Protein AF-A0A7K1Y0M7-F1 (afdb_monomer)

Radius of gyration: 17.82 Å; Cα contacts (8 Å, |Δi|>4): 40; chains: 1; bounding box: 39×37×47 Å

Sequence (93 aa):
MSDLAVDKALIDQSVDGNAIYTKDDEKSVDLSLARLLLSVILHPSSVTEGGYSLSIGQRDDFLNFRKLLLKKWGAPDTADLGNNDKIGTASPW

InterPro domains:
  IPR046552 Protein of unknown function DUF6706 [PF20449] (2-89)

Solvent-accessible surface area (backbone atoms only — not comparable to full-atom values): 6041 Å² total; per-residue (Å²): 132,62,66,69,62,54,53,49,52,29,55,77,68,74,45,70,90,78,64,77,88,50,80,82,46,49,60,60,52,44,53,50,49,33,52,50,47,51,52,50,65,76,52,74,67,60,54,69,58,97,87,46,72,50,73,81,84,52,55,67,59,49,50,52,52,29,52,50,48,30,60,78,69,72,49,82,81,84,75,82,80,68,87,76,84,71,79,72,88,74,79,91,127

Nearest PDB structures (foldseek):
  2rn7-assembly1_A  TM=2.893E-01  e=9.532E+00  Shigella flexneri

pLDDT: mean 70.61, std 15.47, range [39.84, 88.75]

Secondary structure (DSSP, 8-state):
--HHHHHHHHHHTT--TTPPP-GGGHHHHHHHHHHHHHHHHH----EEETTEEE--TTHHHHHHHHHHHHHHTT------S------------

Structure (mmCIF, N/CA/C/O backbone):
data_AF-A0A7K1Y0M7-F1
#
_entry.id   AF-A0A7K1Y0M7-F1
#
loop_
_atom_site.group_PDB
_atom_site.id
_atom_site.type_symbol
_atom_site.label_atom_id
_atom_site.label_alt_id
_atom_site.label_comp_id
_atom_site.label_asym_id
_atom_site.label_entity_id
_atom_site.label_seq_id
_atom_site.pdbx_PDB_ins_code
_atom_site.Cartn_x
_atom_site.Cartn_y
_atom_site.Cartn_z
_atom_site.occupancy
_atom_site.B_iso_or_equiv
_atom_site.auth_seq_id
_atom_site.auth_comp_id
_atom_site.auth_asym_id
_atom_site.auth_atom_id
_atom_site.pdbx_PDB_model_num
ATOM 1 N N . MET A 1 1 ? -13.854 -1.546 -22.223 1.00 52.62 1 MET A N 1
ATOM 2 C CA . MET A 1 1 ? -14.126 -2.839 -21.559 1.00 52.62 1 MET A CA 1
ATOM 3 C C . MET A 1 1 ? -15.573 -2.799 -21.100 1.00 52.62 1 MET A C 1
ATOM 5 O O . MET A 1 1 ? -15.999 -1.721 -20.713 1.00 52.62 1 MET A O 1
ATOM 9 N N . SER A 1 2 ? -16.352 -3.871 -21.246 1.00 58.31 2 SER A N 1
ATOM 10 C CA . SER A 1 2 ? -17.742 -3.872 -20.770 1.00 58.31 2 SER A CA 1
ATOM 11 C C . SER A 1 2 ? -17.760 -3.974 -19.246 1.00 58.31 2 SER A C 1
ATOM 13 O O . SER A 1 2 ? -17.024 -4.793 -18.698 1.00 58.31 2 SER A O 1
ATOM 15 N N . ASP A 1 3 ? -18.601 -3.183 -18.575 1.00 69.69 3 ASP A N 1
ATOM 16 C CA . ASP A 1 3 ? -18.771 -3.223 -17.109 1.00 69.69 3 ASP A CA 1
ATOM 17 C C . ASP A 1 3 ? -19.017 -4.651 -16.591 1.00 69.69 3 ASP A C 1
ATOM 19 O O . ASP A 1 3 ? -18.468 -5.056 -15.574 1.00 69.69 3 ASP A O 1
ATOM 23 N N . LEU A 1 4 ? -19.693 -5.484 -17.391 1.00 76.25 4 LEU A N 1
ATOM 24 C CA . LEU A 1 4 ? -19.934 -6.902 -17.110 1.00 76.25 4 LEU A CA 1
ATOM 25 C C . LEU A 1 4 ? -18.655 -7.724 -16.840 1.00 76.25 4 LEU A C 1
ATOM 27 O O . LEU A 1 4 ? -18.672 -8.674 -16.059 1.00 76.25 4 LEU A O 1
ATOM 31 N N . ALA A 1 5 ? -17.547 -7.401 -17.515 1.00 81.38 5 ALA A N 1
ATOM 32 C CA . ALA A 1 5 ? -16.276 -8.095 -17.314 1.00 81.38 5 ALA A CA 1
ATOM 33 C C . ALA A 1 5 ? -15.616 -7.696 -15.985 1.00 81.38 5 ALA A C 1
ATOM 35 O O . ALA A 1 5 ? -14.972 -8.531 -15.350 1.00 81.38 5 ALA A O 1
ATOM 36 N N . VAL A 1 6 ? -15.801 -6.442 -15.566 1.00 77.56 6 VAL A N 1
ATOM 37 C CA . VAL A 1 6 ? -15.310 -5.922 -14.286 1.00 77.56 6 VAL A CA 1
ATOM 38 C C . VAL A 1 6 ? -16.131 -6.515 -13.143 1.00 77.56 6 VAL A C 1
ATOM 40 O O . VAL A 1 6 ? -15.553 -7.087 -12.222 1.00 77.56 6 VAL A O 1
ATOM 43 N N . ASP A 1 7 ? -17.459 -6.503 -13.256 1.00 79.38 7 ASP A N 1
ATOM 44 C CA . ASP A 1 7 ? -18.369 -7.063 -12.249 1.00 79.38 7 ASP A CA 1
ATOM 45 C C . ASP A 1 7 ? -18.130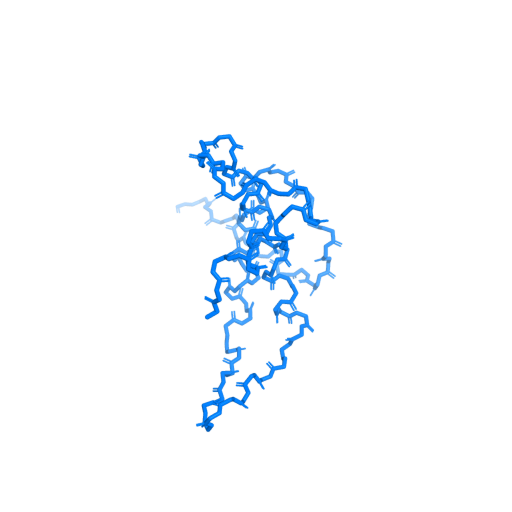 -8.556 -12.020 1.00 79.38 7 ASP A C 1
ATOM 47 O O . ASP A 1 7 ? -18.059 -9.020 -10.882 1.00 79.38 7 ASP A O 1
ATOM 51 N N . LYS A 1 8 ? -17.931 -9.325 -13.099 1.00 82.12 8 LYS A N 1
ATOM 52 C CA . LYS A 1 8 ? -17.597 -10.747 -12.982 1.00 82.12 8 LYS A CA 1
ATOM 53 C C . LYS A 1 8 ? -16.268 -10.954 -12.253 1.00 82.12 8 LYS A C 1
ATOM 55 O O . LYS A 1 8 ? -16.182 -11.832 -11.400 1.00 82.12 8 LYS A O 1
ATOM 60 N N . ALA A 1 9 ? -15.247 -10.159 -12.571 1.00 82.69 9 ALA A N 1
ATOM 61 C CA . ALA A 1 9 ? -13.949 -10.261 -11.910 1.00 82.69 9 ALA A CA 1
ATOM 62 C C . ALA A 1 9 ? -14.035 -9.922 -10.411 1.00 82.69 9 ALA A C 1
ATOM 64 O O . ALA A 1 9 ? -13.381 -10.576 -9.602 1.00 82.69 9 ALA A O 1
ATOM 65 N N . LEU A 1 10 ? -14.863 -8.942 -10.040 1.00 80.94 10 LEU A N 1
ATOM 66 C CA . LEU A 1 10 ? -15.125 -8.576 -8.648 1.00 80.94 10 LEU A CA 1
ATOM 67 C C . LEU A 1 10 ? -15.834 -9.708 -7.890 1.00 80.94 10 LEU A C 1
ATOM 69 O O . LEU A 1 10 ? -15.383 -10.096 -6.811 1.00 80.94 10 LEU A O 1
ATOM 73 N N . ILE A 1 11 ? -16.867 -10.311 -8.489 1.00 83.44 11 ILE A N 1
ATOM 74 C CA . ILE A 1 11 ? -17.573 -11.474 -7.925 1.00 83.44 11 ILE A CA 1
ATOM 75 C C . ILE A 1 11 ? -16.623 -12.665 -7.753 1.00 83.44 11 ILE A C 1
ATOM 77 O O . ILE A 1 11 ? -16.594 -13.273 -6.683 1.00 83.44 11 ILE A O 1
ATOM 81 N N . ASP A 1 12 ? -15.809 -12.968 -8.770 1.00 88.56 12 ASP A N 1
ATOM 82 C CA . ASP A 1 12 ? -14.831 -14.064 -8.736 1.00 88.56 12 ASP A CA 1
ATOM 83 C C . ASP A 1 12 ? -13.791 -13.866 -7.607 1.00 88.56 12 ASP A C 1
ATOM 85 O O . ASP A 1 12 ? -13.257 -14.842 -7.076 1.00 88.56 12 ASP A O 1
ATOM 89 N N . GLN A 1 13 ? -13.531 -12.618 -7.195 1.00 80.31 13 GLN A N 1
ATOM 90 C CA . GLN A 1 13 ? -12.644 -12.273 -6.076 1.00 80.31 13 GLN A CA 1
ATOM 91 C C . GLN A 1 13 ? -13.370 -12.029 -4.743 1.00 80.31 13 GLN A C 1
ATOM 93 O O . GLN A 1 13 ? -12.717 -11.698 -3.754 1.00 80.31 13 GLN A O 1
ATOM 98 N N . SER A 1 14 ? -14.693 -12.220 -4.679 1.00 78.88 14 SER A N 1
ATOM 99 C CA . SER A 1 14 ? -15.515 -11.897 -3.499 1.00 78.88 14 SER A CA 1
ATOM 100 C C . SER A 1 14 ? -15.381 -10.434 -3.040 1.00 78.88 14 SER A C 1
ATOM 102 O O . SER A 1 14 ? -15.418 -10.146 -1.844 1.00 78.88 14 SER A O 1
ATOM 104 N N . VAL A 1 15 ? -15.210 -9.512 -3.990 1.00 77.81 15 VAL A N 1
ATOM 105 C CA . VAL A 1 15 ? -15.103 -8.068 -3.747 1.00 77.81 15 VAL A CA 1
ATOM 106 C C . VAL A 1 15 ? -16.412 -7.395 -4.1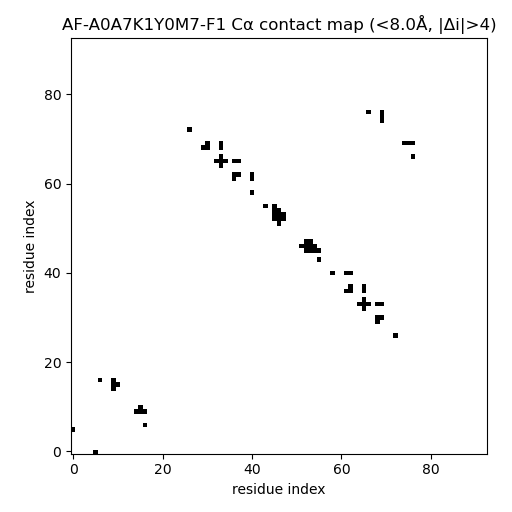45 1.00 77.81 15 VAL A C 1
ATOM 108 O O . VAL A 1 15 ? -16.898 -7.578 -5.258 1.00 77.81 15 VAL A O 1
ATOM 111 N N . ASP A 1 16 ? -16.975 -6.590 -3.247 1.00 80.25 16 ASP A N 1
ATOM 112 C CA . ASP A 1 16 ? -18.132 -5.750 -3.556 1.00 80.25 16 ASP A CA 1
ATOM 113 C C . ASP A 1 16 ? -17.668 -4.417 -4.161 1.00 80.25 16 ASP A C 1
ATOM 115 O O . ASP A 1 16 ? -17.141 -3.551 -3.462 1.00 80.25 16 ASP A O 1
ATOM 119 N N . GLY A 1 17 ? -17.862 -4.252 -5.471 1.00 72.75 17 GLY A N 1
ATOM 120 C CA . GLY A 1 17 ? -17.534 -3.013 -6.186 1.00 72.75 17 GLY A CA 1
ATOM 121 C C . GLY A 1 17 ? -18.431 -1.823 -5.841 1.00 72.75 17 GLY A C 1
ATOM 122 O O . GLY A 1 17 ? -18.088 -0.694 -6.183 1.00 72.75 17 GLY A O 1
ATOM 123 N N . ASN A 1 18 ? -19.557 -2.060 -5.161 1.00 80.56 18 ASN A N 1
ATOM 124 C CA . ASN A 1 18 ? -20.482 -1.020 -4.714 1.00 80.56 18 ASN A CA 1
ATOM 125 C C . ASN A 1 18 ? -20.298 -0.667 -3.233 1.00 80.56 18 ASN A C 1
ATOM 127 O O . ASN A 1 18 ? -21.047 0.164 -2.709 1.00 80.56 18 ASN A O 1
ATOM 131 N N . ALA A 1 19 ? -19.325 -1.279 -2.551 1.00 79.50 19 ALA A N 1
ATOM 132 C CA . ALA A 1 19 ? -19.028 -0.959 -1.167 1.00 79.50 19 ALA A CA 1
ATOM 133 C C . ALA A 1 19 ? -18.690 0.534 -1.035 1.00 79.50 19 ALA A C 1
ATOM 135 O O . ALA A 1 19 ? -17.809 1.067 -1.716 1.00 79.50 19 ALA A O 1
ATOM 136 N N . ILE A 1 20 ? -19.407 1.225 -0.149 1.00 81.75 20 ILE A N 1
ATOM 137 C CA . ILE A 1 20 ? -19.147 2.634 0.136 1.00 81.75 20 ILE A CA 1
ATOM 138 C C . ILE A 1 20 ? -17.877 2.705 0.972 1.00 81.75 20 ILE A C 1
ATOM 140 O O . ILE A 1 20 ? -17.836 2.170 2.075 1.00 81.75 20 ILE A O 1
ATOM 144 N N . TYR A 1 21 ? -16.867 3.407 0.464 1.00 80.69 21 TYR A N 1
ATOM 145 C CA . TYR A 1 21 ? -15.658 3.683 1.226 1.00 80.69 21 TYR A CA 1
ATOM 146 C C . TYR A 1 21 ? -15.986 4.474 2.499 1.00 80.69 21 TYR A C 1
ATOM 148 O O . TYR A 1 21 ? -16.538 5.579 2.442 1.00 80.69 21 TYR A O 1
ATOM 156 N N . THR A 1 22 ? -15.613 3.919 3.646 1.00 85.44 22 THR A N 1
ATOM 157 C CA . THR A 1 22 ? -15.734 4.554 4.957 1.00 85.44 22 THR A CA 1
ATOM 158 C C . THR A 1 22 ? -14.360 4.870 5.541 1.00 85.44 22 THR A C 1
ATOM 160 O O . THR A 1 22 ? -13.319 4.443 5.047 1.00 85.44 22 THR A O 1
ATOM 163 N N . LYS A 1 23 ? -14.335 5.633 6.637 1.00 82.25 23 LYS A N 1
ATOM 164 C CA . LYS A 1 23 ? -13.081 5.950 7.331 1.00 82.25 23 LYS A CA 1
ATOM 165 C C . LYS A 1 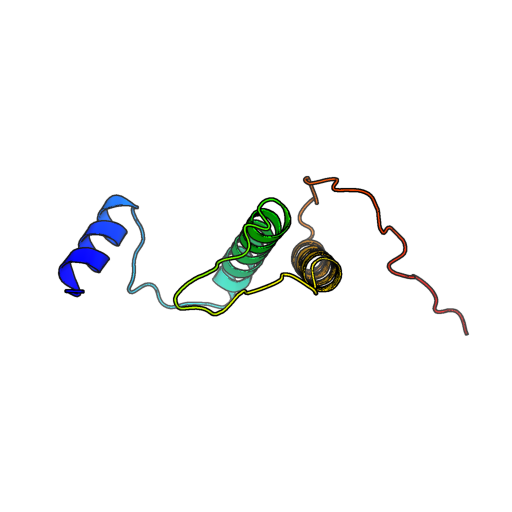23 ? -12.428 4.721 7.978 1.00 82.25 23 LYS A C 1
ATOM 167 O O . LYS A 1 23 ? -11.217 4.713 8.173 1.00 82.25 23 LYS A O 1
ATOM 172 N N . ASP A 1 24 ? -13.203 3.679 8.259 1.00 82.38 24 ASP A N 1
ATOM 173 C CA . ASP A 1 24 ? -12.679 2.428 8.809 1.00 82.38 24 ASP A CA 1
ATOM 174 C C . ASP A 1 24 ? -11.879 1.635 7.757 1.00 82.38 24 ASP A C 1
ATOM 176 O O . ASP A 1 24 ? -10.938 0.913 8.100 1.00 82.38 24 ASP A O 1
ATOM 180 N N . ASP A 1 25 ? -12.166 1.852 6.468 1.00 83.31 25 ASP A N 1
ATOM 181 C CA . ASP A 1 25 ? -11.450 1.244 5.340 1.00 83.31 25 ASP A CA 1
ATOM 182 C C . ASP A 1 25 ? -10.097 1.914 5.057 1.00 83.31 25 ASP A C 1
ATOM 184 O O . ASP A 1 25 ? -9.235 1.322 4.401 1.00 83.31 25 ASP A O 1
ATOM 188 N N . GLU A 1 26 ? -9.873 3.124 5.588 1.00 85.00 26 GLU A N 1
ATOM 189 C CA . GLU A 1 26 ? -8.660 3.928 5.376 1.00 85.00 26 GLU A CA 1
ATOM 190 C C . GLU A 1 26 ? -7.397 3.136 5.721 1.00 85.00 26 GLU A C 1
ATOM 192 O O . GLU A 1 26 ? -6.417 3.142 4.976 1.00 85.00 26 GLU A O 1
ATOM 197 N N . LYS A 1 27 ? -7.444 2.366 6.813 1.00 84.75 27 LYS A N 1
ATOM 198 C CA . LYS A 1 27 ? -6.338 1.497 7.218 1.00 84.75 27 LYS A CA 1
ATOM 199 C C . LYS A 1 27 ? -6.049 0.415 6.179 1.00 84.75 27 LYS A C 1
ATOM 201 O O . LYS A 1 27 ? -4.889 0.172 5.852 1.00 84.75 27 LYS A O 1
ATOM 206 N N . SER A 1 28 ? -7.081 -0.252 5.674 1.00 81.81 28 SER A N 1
ATOM 207 C CA . SER A 1 28 ? -6.938 -1.339 4.699 1.00 81.81 28 SER A CA 1
ATOM 208 C C . SER A 1 28 ? -6.403 -0.824 3.364 1.00 81.81 28 SER A C 1
ATOM 210 O O . SER A 1 28 ? -5.536 -1.463 2.759 1.00 81.81 28 SER A O 1
ATOM 212 N N . VAL A 1 29 ? -6.858 0.355 2.936 1.00 85.88 29 VAL A N 1
ATOM 213 C CA . VAL A 1 29 ? -6.375 1.027 1.724 1.00 85.88 29 VAL A CA 1
ATOM 214 C C . VAL A 1 29 ? -4.917 1.451 1.878 1.00 85.88 29 VAL A C 1
ATOM 216 O O . VAL A 1 29 ? -4.093 1.101 1.031 1.00 85.88 29 VAL A O 1
ATOM 219 N N . ASP A 1 30 ? -4.564 2.108 2.983 1.00 85.81 30 ASP A N 1
ATOM 220 C CA . ASP A 1 30 ? -3.193 2.552 3.256 1.00 85.81 30 ASP A CA 1
ATOM 221 C C . ASP A 1 30 ? -2.207 1.373 3.314 1.00 85.81 30 ASP A C 1
ATOM 223 O O . ASP A 1 30 ? -1.108 1.441 2.757 1.00 85.81 30 ASP A O 1
ATOM 227 N N . LEU A 1 31 ? -2.589 0.260 3.952 1.00 83.88 31 LEU A N 1
ATOM 228 C CA . LEU A 1 31 ? -1.748 -0.940 4.022 1.00 83.88 31 LEU A CA 1
ATOM 229 C C . LEU A 1 31 ? -1.615 -1.639 2.661 1.00 83.88 31 LEU A C 1
ATOM 231 O O . LEU A 1 31 ? -0.533 -2.129 2.321 1.00 83.88 31 LEU A O 1
ATOM 235 N N . SER A 1 32 ? -2.682 -1.655 1.861 1.00 85.31 32 SER A N 1
ATOM 236 C CA . SER A 1 32 ? -2.648 -2.190 0.494 1.00 85.31 32 SER A CA 1
ATOM 237 C C . SER A 1 32 ? -1.739 -1.349 -0.403 1.00 85.31 32 SER A C 1
ATOM 239 O O . SER A 1 32 ? -0.912 -1.897 -1.136 1.00 85.31 32 SER A O 1
ATOM 241 N N . LEU A 1 33 ? -1.806 -0.022 -0.275 1.00 84.56 33 LEU A N 1
ATOM 242 C CA . LEU A 1 33 ? -0.924 0.913 -0.967 1.00 84.56 33 LEU A CA 1
ATOM 243 C C . LEU 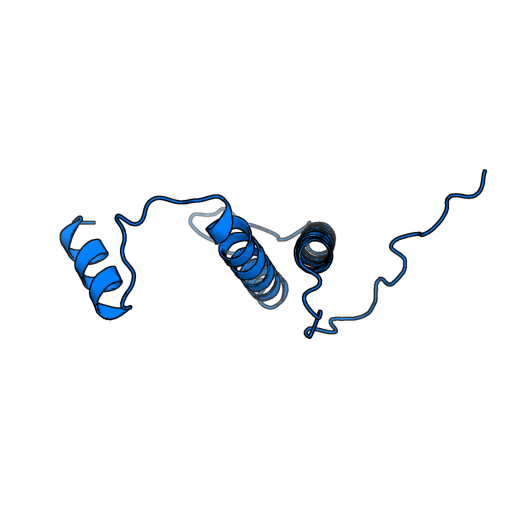A 1 33 ? 0.539 0.734 -0.540 1.0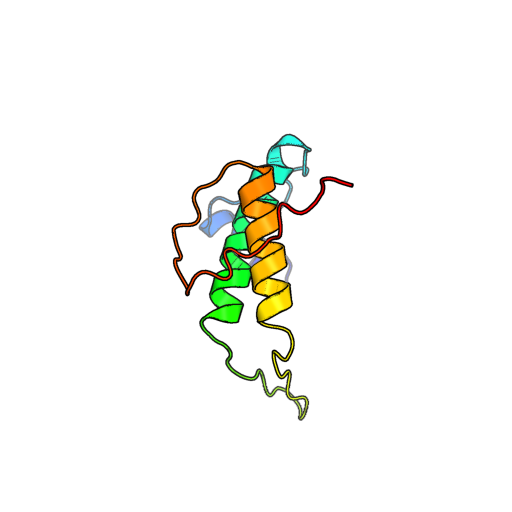0 84.56 33 LEU A C 1
ATOM 245 O O . LEU A 1 33 ? 1.420 0.652 -1.394 1.00 84.56 33 LEU A O 1
ATOM 249 N N . ALA A 1 34 ? 0.810 0.589 0.759 1.00 84.75 34 ALA A N 1
ATOM 250 C CA . ALA A 1 34 ? 2.152 0.308 1.275 1.00 84.75 34 ALA A CA 1
ATOM 251 C C . ALA A 1 34 ? 2.751 -0.982 0.678 1.00 84.75 34 ALA A C 1
ATOM 253 O O . ALA A 1 34 ? 3.949 -1.042 0.379 1.00 84.75 34 ALA A O 1
ATOM 254 N N . ARG A 1 35 ? 1.923 -2.013 0.466 1.00 82.62 35 ARG A N 1
ATOM 255 C CA . ARG A 1 35 ? 2.333 -3.270 -0.178 1.00 82.62 35 ARG A CA 1
ATOM 256 C C . ARG A 1 35 ? 2.538 -3.116 -1.686 1.00 82.62 35 ARG A C 1
ATOM 258 O O . ARG A 1 35 ? 3.492 -3.681 -2.220 1.00 82.62 35 ARG A O 1
ATOM 265 N N . LEU A 1 36 ? 1.697 -2.336 -2.359 1.00 82.75 36 LEU A N 1
ATOM 266 C CA . LEU A 1 36 ? 1.861 -2.026 -3.779 1.00 82.75 36 LEU A CA 1
ATOM 267 C C . LEU A 1 36 ? 3.165 -1.260 -4.031 1.00 82.75 36 LEU A C 1
ATOM 269 O O . LEU A 1 36 ? 3.940 -1.648 -4.900 1.00 82.75 36 LEU A O 1
ATOM 273 N N . LEU A 1 37 ? 3.452 -0.236 -3.222 1.00 82.81 37 LEU A N 1
ATOM 274 C CA . LEU A 1 37 ? 4.699 0.529 -3.296 1.00 82.81 37 LEU A CA 1
ATOM 275 C C . LEU A 1 37 ? 5.919 -0.380 -3.165 1.00 82.81 37 LEU A C 1
ATOM 277 O O . LEU A 1 37 ? 6.854 -0.269 -3.951 1.00 82.81 37 LEU A O 1
ATOM 281 N N . LEU A 1 38 ? 5.888 -1.323 -2.219 1.00 82.44 38 LEU A N 1
ATOM 282 C CA . LEU A 1 38 ? 6.947 -2.317 -2.066 1.00 82.44 38 LEU A CA 1
ATOM 283 C C . LEU A 1 38 ? 7.136 -3.152 -3.341 1.00 82.44 38 LEU A C 1
ATOM 285 O O . LEU A 1 38 ? 8.267 -3.354 -3.772 1.00 82.44 38 LEU A O 1
ATOM 289 N N . SER A 1 39 ? 6.044 -3.611 -3.954 1.00 79.00 39 SER A N 1
ATOM 290 C CA . SER A 1 39 ? 6.090 -4.387 -5.198 1.00 79.00 39 SER A CA 1
ATOM 291 C C . SER A 1 39 ? 6.682 -3.584 -6.357 1.00 79.00 39 SER A C 1
ATOM 293 O O . SER A 1 39 ? 7.516 -4.114 -7.088 1.00 79.00 39 SER A O 1
ATOM 295 N N . VAL A 1 40 ? 6.314 -2.307 -6.484 1.00 76.31 40 VAL A N 1
ATOM 296 C CA . VAL A 1 40 ? 6.855 -1.389 -7.500 1.00 76.31 40 VAL A CA 1
ATOM 297 C C . VAL A 1 40 ? 8.346 -1.122 -7.266 1.00 76.31 40 VAL A C 1
ATOM 299 O O . VAL A 1 40 ? 9.131 -1.122 -8.210 1.00 76.31 40 VAL A O 1
ATOM 302 N N . ILE A 1 41 ? 8.761 -0.948 -6.008 1.00 74.50 41 ILE A N 1
ATOM 303 C CA . ILE A 1 41 ? 10.170 -0.754 -5.637 1.00 74.50 41 ILE A CA 1
ATOM 304 C C . ILE A 1 41 ? 11.014 -2.003 -5.935 1.00 74.50 41 ILE A C 1
ATOM 306 O O . ILE A 1 41 ? 12.158 -1.873 -6.370 1.00 74.50 41 ILE A O 1
ATOM 310 N N . LEU A 1 42 ? 10.481 -3.199 -5.666 1.00 70.38 42 LEU A N 1
ATOM 311 C CA . LEU A 1 42 ? 11.179 -4.477 -5.856 1.00 70.38 42 LEU A CA 1
ATOM 312 C C . LEU A 1 42 ? 11.280 -4.895 -7.323 1.00 70.38 42 LEU A C 1
ATOM 314 O O . LEU A 1 42 ? 12.245 -5.557 -7.704 1.00 70.38 42 LEU A O 1
ATOM 318 N N . HIS A 1 43 ? 10.313 -4.491 -8.142 1.00 67.44 43 HIS A N 1
ATOM 319 C CA . HIS A 1 43 ? 10.298 -4.752 -9.573 1.00 67.44 43 HIS A CA 1
ATOM 320 C C . HIS A 1 43 ? 10.334 -3.436 -10.348 1.00 67.44 43 HIS A C 1
ATOM 322 O O . HIS A 1 43 ? 9.331 -3.059 -10.957 1.00 67.44 43 HIS A O 1
ATOM 328 N N . PRO A 1 44 ? 11.487 -2.739 -10.385 1.00 62.53 44 PRO A N 1
ATOM 329 C CA . PRO A 1 44 ? 11.666 -1.583 -11.243 1.00 62.53 44 PRO A CA 1
ATOM 330 C C . PRO A 1 44 ? 11.845 -2.054 -12.690 1.00 62.53 44 PRO A C 1
ATOM 332 O O . PRO A 1 44 ? 12.885 -1.853 -13.312 1.00 62.53 44 PRO A O 1
ATOM 335 N N . SER A 1 45 ? 10.848 -2.738 -13.245 1.00 55.28 45 SER A N 1
ATOM 336 C CA . SER A 1 45 ? 10.733 -2.854 -14.688 1.00 55.28 45 SER A CA 1
ATOM 337 C C . SER A 1 45 ? 10.418 -1.455 -15.194 1.00 55.28 45 SER A C 1
ATOM 339 O O . SER A 1 45 ? 9.353 -0.917 -14.893 1.00 55.28 45 SER A O 1
ATOM 341 N N . SER A 1 46 ? 11.350 -0.847 -15.925 1.00 54.38 46 SER A N 1
ATOM 342 C CA . SER A 1 46 ? 11.070 0.346 -16.716 1.00 54.38 46 SER A CA 1
ATOM 343 C C . SER A 1 46 ? 9.902 0.017 -17.642 1.00 54.38 46 SER A C 1
ATOM 345 O O . SER A 1 46 ? 10.077 -0.698 -18.635 1.00 54.38 46 SER A O 1
ATOM 347 N N . VAL A 1 47 ? 8.698 0.470 -17.294 1.00 53.59 47 VAL A N 1
ATOM 348 C CA . VAL A 1 47 ? 7.538 0.326 -18.172 1.00 53.59 47 VAL A CA 1
ATOM 349 C C . VAL A 1 47 ? 7.843 1.202 -19.376 1.00 53.59 47 VAL A C 1
ATOM 351 O O . VAL A 1 47 ? 7.890 2.427 -19.272 1.00 53.59 47 VAL A O 1
ATOM 354 N N . THR A 1 48 ? 8.177 0.543 -20.483 1.00 47.31 48 THR A N 1
ATOM 355 C CA . THR A 1 48 ? 8.479 1.192 -21.754 1.00 47.31 48 THR A CA 1
ATOM 356 C C . THR A 1 48 ? 7.300 0.903 -22.662 1.00 47.31 48 THR A C 1
ATOM 358 O O . THR A 1 48 ? 7.280 -0.106 -23.361 1.00 47.31 48 THR A O 1
ATOM 361 N N . GLU A 1 49 ? 6.277 1.745 -22.591 1.00 45.28 49 GLU A N 1
ATOM 362 C CA . GLU A 1 49 ? 5.077 1.608 -23.415 1.00 45.28 49 GLU A CA 1
ATOM 363 C C . GLU A 1 49 ? 4.960 2.837 -24.320 1.00 45.28 49 GLU A C 1
ATOM 365 O O . GLU A 1 49 ? 5.066 3.978 -23.871 1.00 45.28 49 GLU A O 1
ATOM 370 N N . GLY A 1 50 ? 4.824 2.615 -25.630 1.00 4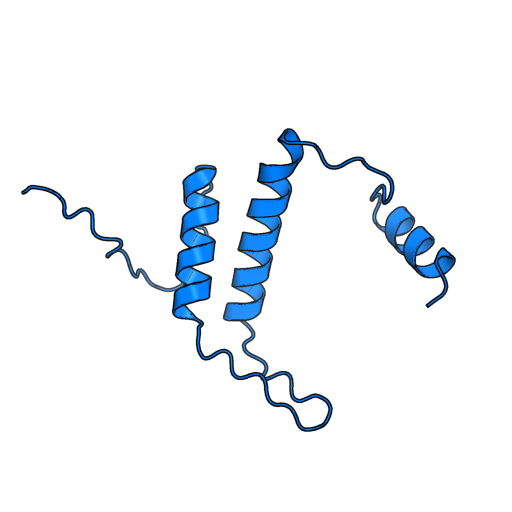9.03 50 GLY A N 1
ATOM 371 C CA . GLY A 1 50 ? 4.607 3.696 -26.600 1.00 49.03 50 GLY A CA 1
ATOM 372 C C . GLY A 1 50 ? 5.746 4.717 -26.748 1.00 49.03 50 GLY A C 1
ATOM 373 O O . GLY A 1 50 ? 5.494 5.827 -27.202 1.00 49.03 50 GLY A O 1
ATOM 374 N N . GLY A 1 51 ? 6.985 4.377 -26.373 1.00 42.06 51 GLY A N 1
ATOM 375 C CA . GLY A 1 51 ? 8.138 5.290 -26.448 1.00 42.06 51 GLY A CA 1
ATOM 376 C C . GLY A 1 51 ? 8.349 6.161 -25.204 1.00 42.06 51 GLY A C 1
ATOM 377 O O . GLY A 1 51 ? 9.300 6.941 -25.164 1.00 42.06 51 GLY A O 1
ATOM 378 N N . TYR A 1 52 ? 7.520 5.995 -24.171 1.00 39.84 52 TYR A N 1
ATOM 379 C CA . TYR A 1 52 ? 7.723 6.608 -22.862 1.00 39.84 52 TYR A CA 1
ATOM 380 C C . TYR A 1 52 ? 8.404 5.605 -21.937 1.00 39.84 52 TYR A C 1
ATOM 382 O O . TYR A 1 52 ? 7.906 4.502 -21.738 1.00 39.84 52 TYR A O 1
ATOM 390 N N . SER A 1 53 ? 9.559 5.984 -21.391 1.00 44.34 53 SER A N 1
ATOM 391 C CA . SER A 1 53 ? 10.251 5.216 -20.357 1.00 44.34 53 SER A CA 1
ATOM 392 C C . SER A 1 53 ? 9.973 5.863 -19.009 1.00 44.34 53 SER A C 1
ATOM 394 O O . SER A 1 53 ? 10.401 6.994 -18.761 1.00 44.34 53 SER A O 1
ATOM 396 N N . LEU A 1 54 ? 9.237 5.165 -18.144 1.00 49.56 54 LEU A N 1
ATOM 397 C CA . LEU A 1 54 ? 9.095 5.570 -16.752 1.00 49.56 54 LEU A CA 1
ATOM 398 C C . LEU A 1 54 ? 10.315 5.042 -15.985 1.00 49.56 54 LEU A C 1
ATOM 400 O O . LEU A 1 54 ? 10.377 3.860 -15.636 1.00 49.56 54 LEU A O 1
ATOM 404 N N . SER A 1 55 ? 11.314 5.894 -15.743 1.00 54.56 55 SER A N 1
ATOM 405 C CA . SER A 1 55 ? 12.371 5.558 -14.790 1.00 54.56 55 SER A CA 1
ATOM 406 C C . SER A 1 55 ? 11.857 5.854 -13.382 1.00 54.56 55 SER A C 1
ATOM 408 O O . SER A 1 55 ? 11.391 6.956 -13.085 1.00 54.56 55 SER A O 1
ATOM 410 N N . ILE A 1 56 ? 11.904 4.860 -12.494 1.00 59.06 56 ILE A N 1
ATOM 411 C CA . ILE A 1 56 ? 11.610 5.062 -11.071 1.00 59.06 56 ILE A CA 1
ATOM 412 C C . ILE A 1 56 ? 12.828 5.778 -10.470 1.00 59.06 56 ILE A C 1
ATOM 414 O O . ILE A 1 56 ? 13.682 5.175 -9.8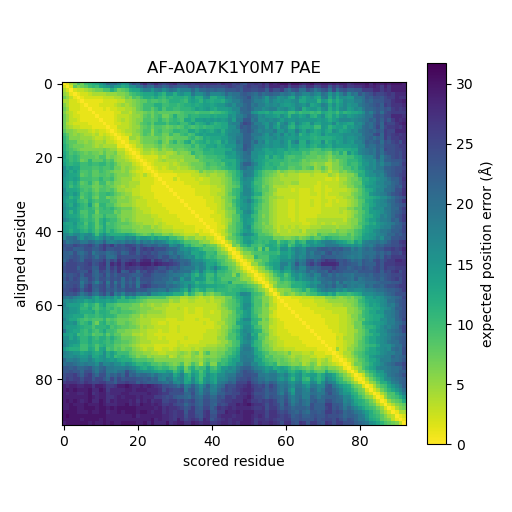27 1.00 59.06 56 ILE A O 1
ATOM 418 N N . GLY A 1 57 ? 12.944 7.080 -10.736 1.00 57.84 57 GLY A N 1
ATOM 419 C CA . GLY A 1 57 ? 13.981 7.948 -10.169 1.00 57.84 57 GLY A CA 1
ATOM 420 C C . GLY A 1 57 ? 13.759 8.281 -8.688 1.00 57.84 57 GLY A C 1
ATOM 421 O O . GLY A 1 57 ? 14.623 8.884 -8.068 1.00 57.84 57 GLY A O 1
ATOM 422 N N . GLN A 1 58 ? 12.619 7.879 -8.115 1.00 67.19 58 GLN A N 1
ATOM 423 C CA . GLN A 1 58 ? 12.142 8.286 -6.784 1.00 67.19 58 GLN A CA 1
ATOM 424 C C . GLN A 1 58 ? 11.962 7.105 -5.817 1.00 67.19 58 GLN A C 1
ATOM 426 O O . GLN A 1 58 ? 11.089 7.112 -4.951 1.00 67.19 58 GLN A O 1
ATOM 431 N N . ARG A 1 59 ? 12.777 6.051 -5.958 1.00 72.31 59 ARG A N 1
ATOM 432 C CA . ARG A 1 59 ? 12.709 4.853 -5.099 1.00 72.31 59 ARG A CA 1
ATOM 433 C C . ARG A 1 59 ? 12.710 5.199 -3.604 1.00 72.31 59 ARG A C 1
ATOM 435 O O . ARG A 1 59 ? 11.929 4.621 -2.850 1.00 72.31 59 ARG A O 1
ATOM 442 N N . ASP A 1 60 ? 13.563 6.133 -3.194 1.00 76.25 60 ASP A N 1
ATOM 443 C CA . ASP A 1 60 ? 13.693 6.544 -1.794 1.00 76.25 60 ASP A CA 1
ATOM 444 C C . ASP A 1 60 ? 12.449 7.285 -1.286 1.00 76.25 60 ASP A C 1
ATOM 446 O O . ASP A 1 60 ? 12.010 7.045 -0.161 1.00 76.25 60 ASP A O 1
ATOM 450 N N . ASP A 1 61 ? 11.816 8.105 -2.128 1.00 79.12 61 ASP A N 1
ATOM 451 C CA . ASP A 1 61 ? 10.567 8.792 -1.785 1.00 79.12 61 ASP A CA 1
ATOM 452 C C . ASP A 1 61 ? 9.428 7.785 -1.582 1.00 79.12 61 ASP A C 1
ATOM 454 O O . ASP A 1 61 ? 8.682 7.873 -0.604 1.00 79.12 61 ASP A O 1
ATOM 458 N N . PHE A 1 62 ? 9.336 6.763 -2.440 1.00 78.94 62 PHE A N 1
ATOM 459 C CA . PHE A 1 62 ? 8.356 5.686 -2.283 1.00 78.94 62 PHE A CA 1
ATOM 460 C C . PHE A 1 62 ? 8.614 4.826 -1.041 1.00 78.94 62 PHE A C 1
ATOM 462 O O . PHE A 1 62 ? 7.663 4.431 -0.360 1.00 78.94 62 PHE A O 1
ATOM 469 N N . LEU A 1 63 ? 9.882 4.562 -0.705 1.00 82.25 63 LEU A N 1
ATOM 470 C CA . LEU A 1 63 ? 10.249 3.864 0.530 1.00 82.25 63 LEU A CA 1
ATOM 471 C C . LEU A 1 63 ? 9.857 4.681 1.765 1.00 82.25 63 LEU A C 1
ATOM 473 O O . LEU A 1 63 ? 9.271 4.133 2.702 1.00 82.25 63 LEU A O 1
ATOM 477 N N . ASN A 1 64 ? 10.129 5.986 1.761 1.00 83.19 64 ASN A N 1
ATOM 478 C CA . ASN A 1 64 ? 9.751 6.889 2.846 1.00 83.19 64 ASN A CA 1
ATOM 479 C C . ASN A 1 64 ? 8.231 6.968 3.005 1.00 83.19 64 ASN A C 1
ATOM 481 O O . ASN A 1 64 ? 7.717 6.856 4.120 1.00 83.19 64 ASN A O 1
ATOM 485 N N . PHE A 1 65 ? 7.503 7.088 1.896 1.00 82.88 65 PHE A N 1
ATOM 486 C CA . PHE A 1 65 ? 6.046 7.130 1.909 1.00 82.88 65 PHE A CA 1
ATOM 487 C C . PHE A 1 65 ? 5.443 5.822 2.443 1.00 82.88 65 PHE A C 1
ATOM 489 O O . PHE A 1 65 ? 4.580 5.849 3.321 1.00 82.88 65 PHE A O 1
ATOM 496 N N . ARG A 1 66 ? 5.980 4.665 2.033 1.00 85.19 66 ARG A N 1
ATOM 497 C CA . ARG A 1 66 ? 5.609 3.360 2.598 1.00 85.19 66 ARG A CA 1
ATOM 498 C C . ARG A 1 66 ? 5.847 3.296 4.112 1.00 85.19 66 ARG A C 1
ATOM 500 O O . ARG A 1 66 ? 4.956 2.869 4.845 1.00 85.19 66 ARG A O 1
ATOM 507 N N . LYS A 1 67 ? 7.019 3.725 4.594 1.00 85.50 67 LYS A N 1
ATOM 508 C CA . LYS A 1 67 ? 7.343 3.738 6.035 1.00 85.50 67 LYS A CA 1
ATOM 509 C C . LYS A 1 67 ? 6.373 4.613 6.832 1.00 85.50 67 LYS A C 1
ATOM 511 O O . LYS A 1 67 ? 5.971 4.227 7.929 1.00 85.50 67 LYS A O 1
ATOM 516 N N . LEU A 1 68 ? 5.965 5.760 6.286 1.00 86.81 68 LEU A N 1
ATOM 517 C CA . LEU A 1 68 ? 4.977 6.639 6.917 1.00 86.81 68 LEU A CA 1
ATOM 518 C C . LEU A 1 68 ? 3.607 5.962 7.055 1.00 86.81 68 LEU A C 1
ATOM 520 O O . LEU A 1 68 ? 3.019 6.024 8.135 1.00 86.81 68 LEU A O 1
ATOM 524 N N . LEU A 1 69 ? 3.131 5.273 6.012 1.00 86.50 69 LEU A N 1
ATOM 525 C CA . LEU A 1 69 ? 1.863 4.532 6.051 1.00 86.50 69 LEU A CA 1
ATOM 526 C C . LEU A 1 69 ? 1.893 3.405 7.095 1.00 86.50 69 LEU A C 1
ATOM 528 O O . LEU A 1 69 ? 0.954 3.259 7.875 1.00 86.50 69 LEU A O 1
ATOM 532 N N . LEU A 1 70 ? 2.992 2.650 7.176 1.00 86.94 70 LEU A N 1
ATOM 533 C CA . LEU A 1 70 ? 3.149 1.601 8.190 1.00 86.94 70 LEU A CA 1
ATOM 534 C C . LEU A 1 70 ? 3.200 2.180 9.611 1.00 86.94 70 LEU A C 1
ATOM 536 O O . LEU A 1 70 ? 2.525 1.671 10.508 1.00 86.94 70 LEU A O 1
ATOM 540 N N . LYS A 1 71 ? 3.931 3.287 9.807 1.00 87.94 71 LYS A N 1
ATOM 541 C CA . LYS A 1 71 ? 4.037 3.980 11.100 1.00 87.94 71 LYS A CA 1
ATOM 542 C C . LYS A 1 71 ? 2.698 4.553 11.562 1.00 87.94 71 LYS A C 1
ATOM 544 O O . LYS A 1 71 ? 2.386 4.439 12.744 1.00 87.94 71 LYS A O 1
ATOM 549 N N . LYS A 1 72 ? 1.899 5.123 10.651 1.00 87.94 72 LYS A N 1
ATOM 550 C CA . LYS A 1 72 ? 0.548 5.643 10.938 1.00 87.94 72 LYS A CA 1
ATOM 551 C C . LYS A 1 72 ? -0.341 4.584 11.597 1.00 87.94 72 LYS A C 1
ATOM 553 O O . LYS A 1 72 ? -1.106 4.911 12.498 1.00 87.94 72 LYS A O 1
ATOM 558 N N . TRP A 1 73 ? -0.201 3.323 11.188 1.00 88.75 73 TRP A N 1
ATOM 559 C CA . TRP A 1 73 ? -1.055 2.219 11.637 1.00 88.75 73 TRP A CA 1
ATOM 560 C C . TRP A 1 73 ? -0.376 1.226 12.590 1.00 88.75 73 TRP A C 1
ATOM 562 O O . TRP A 1 73 ? -0.984 0.208 12.928 1.00 88.75 73 TRP A O 1
ATOM 572 N N . GLY A 1 74 ? 0.863 1.497 13.017 1.00 84.69 74 GLY A N 1
ATOM 573 C CA . GLY A 1 74 ? 1.642 0.611 13.890 1.00 84.69 74 GLY A CA 1
ATOM 574 C C . GLY A 1 74 ? 1.924 -0.768 13.283 1.00 84.69 74 GLY A C 1
ATOM 575 O O . GLY A 1 74 ? 2.103 -1.737 14.019 1.00 84.69 74 GLY A O 1
ATOM 576 N N . ALA A 1 75 ? 1.911 -0.881 11.953 1.00 82.31 75 ALA A N 1
ATOM 577 C CA . ALA A 1 75 ? 2.128 -2.146 11.265 1.00 82.31 75 ALA A CA 1
ATOM 578 C C . ALA A 1 75 ? 3.633 -2.471 11.194 1.00 82.31 75 ALA A C 1
ATOM 580 O O . ALA A 1 75 ? 4.434 -1.570 10.927 1.00 82.31 75 ALA A O 1
ATOM 581 N N . PRO A 1 76 ? 4.037 -3.736 11.414 1.00 76.31 76 PRO A N 1
ATOM 582 C CA . PRO A 1 76 ? 5.438 -4.126 11.340 1.00 76.31 76 PRO A CA 1
ATOM 583 C C . PRO A 1 76 ? 5.953 -4.011 9.904 1.00 76.31 76 PRO A C 1
ATOM 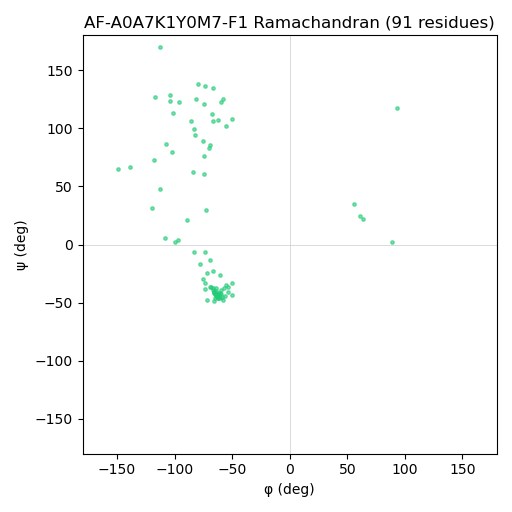585 O O . PRO A 1 76 ? 5.308 -4.473 8.959 1.00 76.31 76 PRO A O 1
ATOM 588 N N . ASP A 1 77 ? 7.139 -3.429 9.743 1.00 73.50 77 ASP A N 1
ATOM 589 C CA . ASP A 1 77 ? 7.838 -3.440 8.466 1.00 73.50 77 ASP A CA 1
ATOM 590 C C . ASP A 1 77 ? 8.589 -4.767 8.312 1.00 73.50 77 ASP A C 1
ATOM 592 O O . ASP A 1 77 ? 9.691 -4.945 8.818 1.00 73.50 77 ASP A O 1
ATOM 596 N N . THR A 1 78 ? 7.954 -5.740 7.663 1.00 67.00 78 THR A N 1
ATOM 597 C CA . THR A 1 78 ? 8.532 -7.076 7.450 1.00 67.00 78 THR A CA 1
ATOM 598 C C . THR A 1 78 ? 9.465 -7.148 6.243 1.00 67.00 78 THR A C 1
ATOM 600 O O . THR A 1 78 ? 10.093 -8.181 6.018 1.00 67.00 78 THR A O 1
ATOM 603 N N . ALA A 1 79 ? 9.559 -6.071 5.460 1.00 62.16 79 ALA A N 1
ATOM 604 C CA . ALA A 1 79 ? 10.450 -5.984 4.316 1.00 62.16 79 ALA A CA 1
ATOM 605 C C . ALA A 1 79 ? 11.674 -5.159 4.714 1.00 62.16 79 ALA A C 1
ATOM 607 O O . ALA A 1 79 ? 11.759 -3.969 4.412 1.00 62.16 79 ALA A O 1
ATOM 608 N N . ASP A 1 80 ? 12.616 -5.796 5.409 1.00 57.59 80 ASP A N 1
ATOM 609 C CA . ASP A 1 80 ? 13.919 -5.199 5.692 1.00 57.59 80 ASP A CA 1
ATOM 610 C C . ASP A 1 80 ? 14.721 -5.090 4.382 1.00 57.59 80 ASP A C 1
ATOM 612 O O . ASP A 1 80 ? 15.456 -5.990 3.978 1.00 57.59 80 ASP A O 1
ATOM 616 N N . LEU A 1 81 ? 14.492 -3.995 3.654 1.00 56.81 81 LEU A N 1
ATOM 617 C CA . LEU A 1 81 ? 15.190 -3.648 2.414 1.00 56.81 81 LEU A CA 1
ATOM 618 C C . LEU A 1 81 ? 16.462 -2.826 2.660 1.00 56.81 81 LEU A C 1
ATOM 620 O O . LEU A 1 81 ? 16.950 -2.160 1.745 1.00 56.81 81 LEU A O 1
ATOM 624 N N . GLY A 1 82 ? 17.012 -2.884 3.874 1.00 46.19 82 GLY A N 1
ATOM 625 C CA . GLY A 1 82 ? 18.145 -2.072 4.285 1.00 46.19 82 GLY A CA 1
ATOM 626 C C . GLY A 1 82 ? 17.679 -0.783 4.955 1.00 46.19 82 GLY A C 1
ATOM 627 O O . GLY A 1 82 ? 17.017 0.079 4.369 1.00 46.19 82 GLY A O 1
ATOM 628 N N . ASN A 1 83 ? 18.048 -0.657 6.222 1.00 41.94 83 ASN A N 1
ATOM 629 C CA . ASN A 1 83 ? 17.725 0.470 7.077 1.00 41.94 83 ASN A CA 1
ATOM 630 C C . ASN A 1 83 ? 18.319 1.790 6.567 1.00 41.94 83 ASN A C 1
ATOM 632 O O . ASN A 1 83 ? 19.487 2.090 6.785 1.00 41.94 83 ASN A O 1
ATOM 636 N N . ASN A 1 84 ? 17.468 2.669 6.039 1.00 50.06 84 ASN A N 1
ATOM 637 C CA . ASN A 1 84 ? 17.598 4.106 6.297 1.00 50.06 84 ASN A CA 1
ATOM 638 C C . ASN A 1 84 ? 16.913 4.436 7.636 1.00 50.06 84 ASN A C 1
ATOM 640 O O . ASN A 1 84 ? 15.935 5.180 7.681 1.00 50.06 84 ASN A O 1
ATOM 644 N N . ASP A 1 85 ? 17.417 3.871 8.739 1.00 44.81 85 ASP A N 1
ATOM 645 C CA . ASP A 1 85 ? 16.997 4.170 10.126 1.00 44.81 85 ASP A CA 1
ATOM 646 C C . ASP A 1 85 ? 17.486 5.545 10.611 1.00 44.81 85 ASP A C 1
ATOM 648 O O . ASP A 1 85 ? 17.700 5.795 11.795 1.00 44.81 85 ASP A O 1
ATOM 652 N N . LYS A 1 86 ? 17.638 6.489 9.685 1.00 45.97 86 LYS A N 1
ATOM 653 C CA . LYS A 1 86 ? 17.860 7.901 9.983 1.00 45.97 86 LYS A CA 1
ATOM 654 C C . LYS A 1 86 ? 16.652 8.724 9.552 1.00 45.97 86 LYS A C 1
ATOM 656 O O . LYS A 1 86 ? 16.799 9.764 8.922 1.00 45.97 86 LYS A O 1
ATOM 661 N N . ILE A 1 87 ? 15.444 8.289 9.915 1.00 49.66 87 ILE A N 1
ATOM 662 C CA . ILE A 1 87 ? 14.336 9.244 10.044 1.00 49.66 87 ILE A CA 1
ATOM 663 C C . ILE A 1 87 ? 14.609 9.983 11.352 1.00 49.66 87 ILE A C 1
ATOM 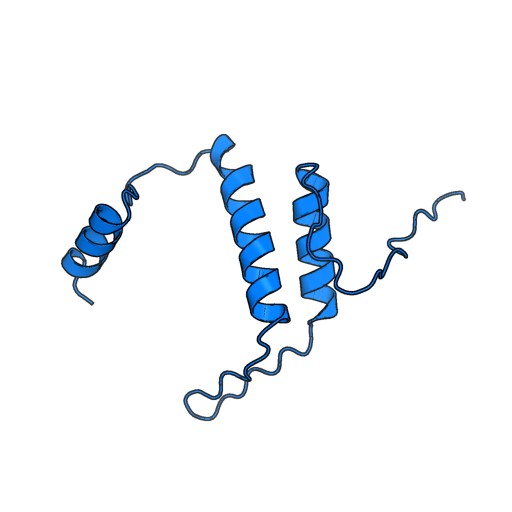665 O O . ILE A 1 87 ? 14.255 9.515 12.431 1.00 49.66 87 ILE A O 1
ATOM 669 N N . GLY A 1 88 ? 15.369 11.072 11.233 1.00 43.81 88 GLY A N 1
ATOM 670 C CA . GLY A 1 88 ? 15.925 11.828 12.343 1.00 43.81 88 GLY A CA 1
ATOM 671 C C . GLY A 1 88 ? 14.878 12.182 13.391 1.00 43.81 88 GLY A C 1
ATOM 672 O O . GLY A 1 88 ? 14.072 13.090 13.214 1.00 43.81 88 GLY A O 1
ATOM 673 N N . THR A 1 89 ? 14.956 11.520 14.539 1.00 45.53 89 THR A N 1
ATOM 674 C CA . THR A 1 89 ? 14.631 12.151 15.814 1.00 45.53 89 THR A CA 1
ATOM 675 C C . THR A 1 89 ? 15.739 13.159 16.107 1.00 45.53 89 THR A C 1
ATOM 677 O O . THR A 1 89 ? 16.720 12.846 16.778 1.00 45.53 89 THR A O 1
ATOM 680 N N . ALA A 1 90 ? 15.622 14.352 15.532 1.00 43.25 90 ALA A N 1
ATOM 681 C CA . ALA A 1 90 ? 16.469 15.490 15.858 1.00 43.25 90 ALA A CA 1
ATOM 682 C C . ALA A 1 90 ? 15.615 16.765 15.934 1.00 43.25 90 ALA A C 1
ATOM 684 O O . ALA A 1 90 ? 15.752 17.674 15.128 1.00 43.25 90 ALA A O 1
ATOM 685 N N . SER A 1 91 ? 14.732 16.821 16.932 1.00 43.84 91 SER A N 1
ATOM 686 C CA . SER A 1 91 ? 14.655 18.027 17.762 1.00 43.84 91 SER A CA 1
ATOM 687 C C . SER A 1 91 ? 15.344 17.670 19.070 1.00 43.84 91 SER A C 1
ATOM 689 O O . SER A 1 91 ? 14.981 16.662 19.682 1.00 43.84 91 SER A O 1
ATOM 691 N N . PRO A 1 92 ? 16.375 18.432 19.460 1.00 50.81 92 PRO A N 1
ATOM 692 C CA . PRO A 1 92 ? 16.200 19.159 20.710 1.00 50.81 92 PRO A CA 1
ATOM 693 C C . PRO A 1 92 ? 16.964 20.492 20.748 1.00 50.81 92 PRO A C 1
ATOM 695 O O . PRO A 1 92 ? 17.861 20.623 21.568 1.00 50.81 92 PRO A O 1
ATOM 698 N N . TRP A 1 93 ? 16.615 21.468 19.907 1.00 49.28 93 TRP A N 1
ATOM 699 C CA . TRP A 1 93 ? 16.741 22.910 20.186 1.00 49.28 93 TRP A CA 1
ATOM 700 C C . TRP A 1 93 ? 15.987 23.713 19.126 1.00 49.28 93 TRP A C 1
ATOM 702 O O . TRP A 1 93 ? 16.008 23.291 17.948 1.00 49.28 93 TRP A O 1
#

Organism: NCBI:txid2695274

Foldseek 3Di:
DDVVVVVVVCVVVVHDPPDDDDPVCVLVVLLVLLVVLVVCLVDVPQPCPPNDTDGCPPSVVSVVSSVVSCVVVVHDPPPCPDDPVPPDPDDDD

Mean predicted aligned error: 13.11 Å